Protein AF-A0A7I7RSL2-F1 (afdb_monomer_lite)

InterPro domains:
  IPR036514 SGNH hydrolase superfamily [G3DSA:3.40.50.1110] (1-58)

Secondary structure (DSSP, 8-state):
-HHHHHHHHHHHHHT------TT-GGGGSGGGB-TTSSSBPHHHHHHHHHHHHHHTT-TT--GGGGSPPTT--PPPHHHHHHHHHHHIIIIIHHHHHHHHTT--TTTTPPPSS-S----PPP-------

Radius of gyration: 20.42 Å; chains: 1; bounding box: 49×45×51 Å

pLDDT: mean 87.74, std 12.4, range [37.62, 98.19]

Organism: NCBI:txid1286181

Structure (mmCIF, N/CA/C/O backbone):
data_AF-A0A7I7RSL2-F1
#
_entry.id   AF-A0A7I7RSL2-F1
#
loop_
_atom_site.group_PDB
_atom_site.id
_atom_site.type_symbol
_atom_site.label_atom_id
_atom_site.label_alt_id
_atom_site.label_comp_id
_atom_site.label_asym_id
_atom_site.label_entity_id
_atom_site.label_seq_id
_atom_site.pdbx_PDB_ins_code
_atom_site.Cartn_x
_atom_site.Cartn_y
_atom_site.Cartn_z
_atom_site.occupancy
_atom_site.B_iso_or_equiv
_atom_site.auth_seq_id
_atom_site.auth_comp_id
_atom_site.auth_asym_id
_atom_site.auth_atom_id
_atom_site.pdbx_PDB_model_num
ATOM 1 N N . MET A 1 1 ? -1.620 -16.981 4.289 1.00 63.84 1 MET A N 1
ATOM 2 C CA . MET A 1 1 ? -0.900 -17.333 3.047 1.00 63.84 1 MET A CA 1
ATOM 3 C C . MET A 1 1 ? -1.883 -17.737 1.954 1.00 63.84 1 MET A C 1
ATOM 5 O O . MET A 1 1 ? -1.819 -17.153 0.886 1.00 63.84 1 MET A O 1
ATOM 9 N N . GLU A 1 2 ? -2.878 -18.571 2.274 1.00 88.88 2 GLU A N 1
ATOM 10 C CA . GLU A 1 2 ? -3.950 -19.025 1.367 1.00 88.88 2 GLU A CA 1
ATOM 11 C C . GLU A 1 2 ? -4.597 -17.934 0.490 1.00 88.88 2 GLU A C 1
ATOM 13 O O . GLU A 1 2 ? -4.732 -18.120 -0.714 1.00 88.88 2 GLU A O 1
ATOM 18 N N . ILE A 1 3 ? -4.934 -16.762 1.044 1.00 94.31 3 ILE A N 1
ATOM 19 C CA . ILE A 1 3 ? -5.564 -15.692 0.252 1.00 94.31 3 ILE A CA 1
ATOM 20 C C . ILE A 1 3 ? -4.660 -15.142 -0.862 1.00 94.31 3 ILE A C 1
ATOM 22 O O . ILE A 1 3 ? -5.141 -14.883 -1.963 1.00 94.31 3 ILE A O 1
ATOM 26 N N . ASN A 1 4 ? -3.354 -15.010 -0.613 1.00 94.75 4 ASN A N 1
ATOM 27 C CA . ASN A 1 4 ? -2.415 -14.524 -1.625 1.00 94.75 4 ASN A CA 1
ATOM 28 C C . ASN A 1 4 ? -2.263 -15.554 -2.745 1.00 94.75 4 ASN A C 1
ATOM 30 O O . ASN A 1 4 ? -2.194 -15.184 -3.912 1.00 94.75 4 ASN A O 1
ATOM 34 N N . ASP A 1 5 ? -2.281 -16.842 -2.407 1.00 95.88 5 ASP A N 1
ATOM 35 C CA . ASP A 1 5 ? -2.205 -17.920 -3.393 1.00 95.88 5 ASP A CA 1
ATOM 36 C C . ASP A 1 5 ? -3.462 -17.969 -4.269 1.00 95.88 5 ASP A C 1
ATOM 38 O O . ASP A 1 5 ? -3.360 -18.113 -5.488 1.00 95.88 5 ASP A O 1
ATOM 42 N N . VAL A 1 6 ? -4.644 -17.744 -3.683 1.00 97.00 6 VAL A N 1
ATOM 43 C CA . VAL A 1 6 ? -5.899 -17.600 -4.437 1.00 97.00 6 VAL A CA 1
ATOM 44 C C . VAL A 1 6 ? -5.836 -16.411 -5.400 1.00 97.00 6 VAL A C 1
ATOM 46 O O . VAL A 1 6 ? -6.218 -16.550 -6.563 1.00 97.00 6 VAL A O 1
ATOM 49 N N . ILE A 1 7 ? -5.319 -15.261 -4.954 1.00 96.50 7 ILE A N 1
ATOM 50 C CA . ILE A 1 7 ? -5.163 -14.064 -5.797 1.00 96.50 7 ILE A CA 1
ATOM 51 C C . ILE A 1 7 ? -4.187 -14.332 -6.950 1.00 96.50 7 ILE A C 1
ATOM 53 O O . ILE A 1 7 ? -4.520 -14.048 -8.101 1.00 96.50 7 ILE A O 1
ATOM 57 N N . ARG A 1 8 ? -3.022 -14.935 -6.675 1.00 96.00 8 ARG A N 1
ATOM 58 C CA . ARG A 1 8 ? -2.038 -15.314 -7.706 1.00 96.00 8 ARG A CA 1
ATOM 59 C C . ARG A 1 8 ? -2.634 -16.270 -8.734 1.00 96.00 8 ARG A C 1
ATOM 61 O O . ARG A 1 8 ? -2.488 -16.053 -9.934 1.00 96.00 8 ARG A O 1
ATOM 68 N N . ALA A 1 9 ? -3.348 -17.297 -8.276 1.00 97.06 9 ALA A N 1
ATOM 69 C CA . ALA A 1 9 ? -3.997 -18.262 -9.155 1.00 97.06 9 ALA A CA 1
ATOM 70 C C . ALA A 1 9 ? -5.082 -17.614 -10.030 1.00 97.06 9 ALA A C 1
ATOM 72 O O . ALA A 1 9 ? -5.214 -17.959 -11.204 1.00 97.06 9 ALA A O 1
ATOM 73 N N . ALA A 1 10 ? -5.860 -16.674 -9.484 1.00 97.62 10 ALA A N 1
ATOM 74 C CA . ALA A 1 10 ? -6.850 -15.923 -10.251 1.00 97.62 10 ALA A CA 1
ATOM 75 C C . ALA A 1 10 ? -6.190 -15.015 -11.298 1.00 97.62 10 ALA A C 1
ATOM 77 O O . ALA A 1 10 ? -6.625 -15.013 -12.448 1.00 97.62 10 ALA A O 1
ATOM 78 N N . ALA A 1 11 ? -5.122 -14.304 -10.927 1.00 97.19 11 ALA A N 1
ATOM 79 C CA . ALA A 1 11 ? -4.388 -13.446 -11.849 1.00 97.19 11 ALA A CA 1
ATOM 80 C C . ALA A 1 11 ? -3.817 -14.241 -13.030 1.00 97.19 11 ALA A C 1
ATOM 82 O O . ALA A 1 11 ? -4.051 -13.874 -14.177 1.00 97.19 11 ALA A O 1
ATOM 83 N N . ALA A 1 12 ? -3.175 -15.383 -12.759 1.00 96.62 12 ALA A N 1
ATOM 84 C CA . ALA A 1 12 ? -2.652 -16.267 -13.799 1.00 96.62 12 ALA A CA 1
ATOM 85 C C . ALA A 1 12 ? -3.759 -16.838 -14.704 1.00 96.62 12 ALA A C 1
ATOM 87 O O . ALA A 1 12 ? -3.591 -16.912 -15.917 1.00 96.62 12 ALA A O 1
ATOM 88 N N . ARG A 1 13 ? -4.910 -17.222 -14.133 1.00 98.19 13 ARG A N 1
ATOM 89 C CA . ARG A 1 13 ? -6.043 -17.773 -14.897 1.00 98.19 13 ARG A CA 1
ATOM 90 C C . ARG A 1 13 ? -6.664 -16.761 -15.860 1.00 98.19 13 ARG A C 1
ATOM 92 O O . ARG A 1 13 ? -7.148 -17.161 -16.914 1.00 98.19 13 ARG A O 1
ATOM 99 N N . HIS A 1 14 ? -6.705 -15.489 -15.475 1.00 97.75 14 HIS A N 1
ATOM 100 C CA . HIS A 1 14 ? -7.407 -14.436 -16.212 1.00 97.75 14 HIS A CA 1
ATOM 101 C C . HIS A 1 14 ? -6.470 -13.447 -16.920 1.00 97.75 14 HIS A C 1
ATOM 103 O O . HIS A 1 14 ? -6.946 -12.436 -17.425 1.00 97.75 14 HIS A O 1
ATOM 109 N N . ASP A 1 15 ? -5.166 -13.739 -16.957 1.00 95.25 15 ASP A N 1
ATOM 110 C CA . ASP A 1 15 ? -4.121 -12.864 -17.508 1.00 95.25 15 ASP A CA 1
ATOM 111 C C . ASP A 1 15 ? -4.168 -11.435 -16.935 1.00 95.25 15 ASP A C 1
ATOM 113 O O . ASP A 1 15 ? -3.994 -10.428 -17.624 1.00 95.25 15 ASP A O 1
ATOM 117 N N . PHE A 1 16 ? -4.437 -11.329 -15.631 1.00 96.56 16 PHE A N 1
ATOM 118 C CA . PHE A 1 16 ? -4.366 -10.049 -14.941 1.00 96.56 16 PHE A CA 1
ATOM 119 C C . PHE A 1 16 ? -2.930 -9.728 -14.556 1.00 96.56 16 PHE A C 1
ATOM 121 O O . PHE A 1 16 ? -2.191 -10.566 -14.036 1.00 96.56 16 PHE A O 1
ATOM 128 N N . ARG A 1 17 ? -2.563 -8.460 -14.732 1.00 95.62 17 ARG A N 1
ATOM 129 C CA . ARG A 1 17 ? -1.357 -7.909 -14.118 1.00 95.62 17 ARG A CA 1
ATOM 130 C C . ARG A 1 17 ? -1.528 -7.917 -12.600 1.00 95.62 17 ARG A C 1
ATOM 132 O O . ARG A 1 17 ? -2.566 -7.494 -12.090 1.00 95.62 17 ARG A O 1
ATOM 139 N N . LEU A 1 18 ? -0.514 -8.401 -11.890 1.00 95.12 18 LEU A N 1
ATOM 140 C CA . LEU A 1 18 ? -0.520 -8.519 -10.436 1.00 95.12 18 LEU A CA 1
ATOM 141 C C . LEU A 1 18 ? 0.702 -7.815 -9.855 1.00 95.12 18 LEU A C 1
ATOM 143 O O . LEU A 1 18 ? 1.831 -8.137 -10.211 1.00 95.12 18 LEU A O 1
ATOM 147 N N . VAL A 1 19 ? 0.458 -6.907 -8.915 1.00 96.31 19 VAL A N 1
ATOM 148 C CA . VAL A 1 19 ? 1.489 -6.374 -8.023 1.00 96.31 19 VAL A CA 1
ATOM 149 C C . VAL A 1 19 ? 1.471 -7.202 -6.742 1.00 96.31 19 VAL A C 1
ATOM 151 O O . VAL A 1 19 ? 0.534 -7.105 -5.948 1.00 96.31 19 VAL A O 1
ATOM 154 N N . ASP A 1 20 ? 2.487 -8.039 -6.546 1.00 94.25 20 ASP A N 1
ATOM 155 C CA . ASP A 1 20 ? 2.617 -8.870 -5.347 1.00 94.25 20 ASP A CA 1
ATOM 156 C C . ASP A 1 20 ? 3.541 -8.210 -4.320 1.00 94.25 20 ASP A C 1
ATOM 158 O O . ASP A 1 20 ? 4.753 -8.419 -4.304 1.00 94.25 20 ASP A O 1
ATOM 162 N N . LEU A 1 21 ? 2.946 -7.411 -3.434 1.00 95.06 21 LEU A N 1
ATOM 163 C CA . LEU A 1 21 ? 3.680 -6.750 -2.355 1.00 95.06 21 LEU A CA 1
ATOM 164 C C . LEU A 1 21 ? 4.176 -7.745 -1.293 1.00 95.06 21 LEU A C 1
ATOM 166 O O . LEU A 1 21 ? 5.169 -7.486 -0.623 1.00 95.06 21 LEU A O 1
ATOM 170 N N . TYR A 1 22 ? 3.523 -8.898 -1.119 1.00 93.06 22 TYR A N 1
ATOM 171 C CA . TYR A 1 22 ? 3.813 -9.792 0.007 1.00 93.06 22 TYR A CA 1
ATOM 172 C C . TYR A 1 22 ? 5.243 -10.344 -0.021 1.00 93.06 22 TYR A C 1
ATOM 174 O O . TYR A 1 22 ? 5.849 -10.541 1.030 1.00 93.06 22 TYR A O 1
ATOM 182 N N . GLY A 1 23 ? 5.766 -10.612 -1.219 1.00 89.81 23 GLY A N 1
ATOM 183 C CA . GLY A 1 23 ? 7.109 -11.158 -1.411 1.00 89.81 23 GLY A CA 1
ATOM 184 C C . GLY A 1 23 ? 8.223 -10.113 -1.480 1.00 89.81 23 GLY A C 1
ATOM 185 O O . GLY A 1 23 ? 9.388 -10.499 -1.488 1.00 89.81 23 GLY A O 1
ATOM 186 N N . ALA A 1 24 ? 7.898 -8.821 -1.549 1.00 95.19 24 ALA A N 1
ATOM 187 C CA . ALA A 1 24 ? 8.873 -7.772 -1.821 1.00 95.19 24 ALA A CA 1
ATOM 188 C C . ALA A 1 24 ? 9.665 -7.382 -0.554 1.00 95.19 24 ALA A C 1
ATOM 190 O O . ALA A 1 24 ? 9.060 -6.924 0.423 1.00 95.19 24 ALA A O 1
ATOM 191 N N . PRO A 1 25 ? 11.011 -7.506 -0.545 1.00 94.88 25 PRO A N 1
ATOM 192 C CA . PRO A 1 25 ? 11.843 -7.078 0.582 1.00 94.88 25 PRO A CA 1
ATOM 193 C C . PRO A 1 25 ? 11.580 -5.648 1.071 1.00 94.88 25 PRO A C 1
ATOM 195 O O . PRO A 1 25 ? 11.575 -5.414 2.280 1.00 94.88 25 PRO A O 1
ATOM 198 N N . SER A 1 26 ? 11.295 -4.707 0.169 1.00 95.19 26 SER A N 1
ATOM 199 C CA . SER A 1 26 ? 10.961 -3.317 0.508 1.00 95.19 26 SER A CA 1
ATOM 200 C C . SER A 1 26 ? 9.740 -3.176 1.427 1.00 95.19 26 SER A C 1
ATOM 202 O O . SER A 1 26 ? 9.664 -2.231 2.211 1.00 95.19 26 SER A O 1
ATOM 204 N N . MET A 1 27 ? 8.810 -4.137 1.421 1.00 95.06 27 MET A N 1
ATOM 205 C CA . MET A 1 27 ? 7.639 -4.124 2.310 1.00 95.06 27 MET A CA 1
ATOM 206 C C . MET A 1 27 ? 7.977 -4.450 3.764 1.00 95.06 27 MET A C 1
ATOM 208 O O . MET A 1 27 ? 7.161 -4.214 4.656 1.00 95.06 27 MET A O 1
ATOM 212 N N . SER A 1 28 ? 9.178 -4.970 4.019 1.00 91.38 28 SER A N 1
ATOM 213 C CA . SER A 1 28 ? 9.679 -5.206 5.375 1.00 91.38 28 SER A CA 1
ATOM 214 C C . SER A 1 28 ? 10.332 -3.968 5.999 1.00 91.38 28 SER A C 1
ATOM 216 O O . SER A 1 28 ? 10.576 -3.971 7.207 1.00 91.38 28 SER A O 1
ATOM 218 N N . ASP A 1 29 ? 10.604 -2.915 5.217 1.00 91.06 29 ASP A N 1
ATOM 219 C CA . ASP A 1 29 ? 11.094 -1.635 5.734 1.00 91.06 29 ASP A CA 1
ATOM 220 C C . ASP A 1 29 ? 9.962 -0.900 6.479 1.00 91.06 29 ASP A C 1
ATOM 222 O O . ASP A 1 29 ? 8.924 -0.598 5.882 1.00 91.06 29 ASP A O 1
ATOM 226 N N . PRO A 1 30 ? 10.125 -0.567 7.774 1.00 88.38 30 PRO A N 1
ATOM 227 C CA . PRO A 1 30 ? 9.144 0.227 8.505 1.00 88.38 30 PRO A CA 1
ATOM 228 C C . PRO A 1 30 ? 8.823 1.581 7.856 1.00 88.38 30 PRO A C 1
ATOM 230 O O . PRO A 1 30 ? 7.701 2.050 8.013 1.00 88.38 30 PRO A O 1
ATOM 233 N N . GLN A 1 31 ? 9.762 2.200 7.128 1.00 90.19 31 GLN A N 1
ATOM 234 C CA . GLN A 1 31 ? 9.541 3.491 6.461 1.00 90.19 31 GLN A CA 1
ATOM 235 C C . GLN A 1 31 ? 8.599 3.394 5.258 1.00 90.19 31 GLN A C 1
ATOM 237 O O . GLN A 1 31 ? 8.058 4.414 4.830 1.00 90.19 31 GLN A O 1
ATOM 242 N N . THR A 1 32 ? 8.368 2.194 4.724 1.00 94.06 32 THR A N 1
ATOM 243 C CA . THR A 1 32 ? 7.370 1.951 3.672 1.00 94.06 32 THR A CA 1
ATOM 244 C C . THR A 1 32 ? 5.954 2.223 4.177 1.00 94.06 32 THR A C 1
ATOM 246 O O . THR A 1 32 ? 5.070 2.595 3.407 1.00 94.06 32 THR A O 1
ATOM 249 N N . TRP A 1 33 ? 5.725 2.101 5.482 1.00 93.81 33 TRP A N 1
ATOM 250 C CA . TRP A 1 33 ? 4.403 2.218 6.078 1.00 93.81 33 TRP A CA 1
ATOM 251 C C . TRP A 1 33 ? 4.261 3.518 6.865 1.00 93.81 33 TRP A C 1
ATOM 253 O O . TRP A 1 33 ? 5.212 4.030 7.451 1.00 93.81 33 TRP A O 1
ATOM 263 N N . SER A 1 34 ? 3.052 4.066 6.876 1.00 92.19 34 SER A N 1
ATOM 264 C CA . SER A 1 34 ? 2.673 5.152 7.776 1.00 92.19 34 SER A CA 1
ATOM 265 C C . SER A 1 34 ? 2.733 4.685 9.237 1.00 92.19 34 SER A C 1
ATOM 267 O O . SER A 1 34 ? 2.847 3.491 9.523 1.00 92.19 34 SER A O 1
ATOM 269 N N . ASP A 1 35 ? 2.591 5.613 10.186 1.00 87.19 35 ASP A N 1
ATOM 270 C CA . ASP A 1 35 ? 2.685 5.323 11.627 1.00 87.19 35 ASP A CA 1
ATOM 271 C C . ASP A 1 35 ? 1.715 4.233 12.113 1.00 87.19 35 ASP A C 1
ATOM 273 O O . ASP A 1 35 ? 1.972 3.559 13.116 1.00 87.19 35 ASP A O 1
ATOM 277 N N . ASP A 1 36 ? 0.603 4.029 11.402 1.00 87.06 36 ASP A N 1
ATOM 278 C CA . ASP A 1 36 ? -0.358 2.972 11.708 1.00 87.06 36 ASP A CA 1
ATOM 279 C C . ASP A 1 36 ? 0.049 1.571 11.255 1.00 87.06 36 ASP A C 1
ATOM 281 O O . ASP A 1 36 ? -0.531 0.596 11.741 1.00 87.06 36 ASP A O 1
ATOM 285 N N . ARG A 1 37 ? 1.087 1.478 10.419 1.00 86.69 37 ARG A N 1
ATOM 286 C CA . ARG A 1 37 ? 1.677 0.252 9.870 1.00 86.69 37 ARG A CA 1
ATOM 287 C C . ARG A 1 37 ? 0.738 -0.567 8.991 1.00 86.69 37 ARG A C 1
ATOM 289 O O . ARG A 1 37 ? 0.94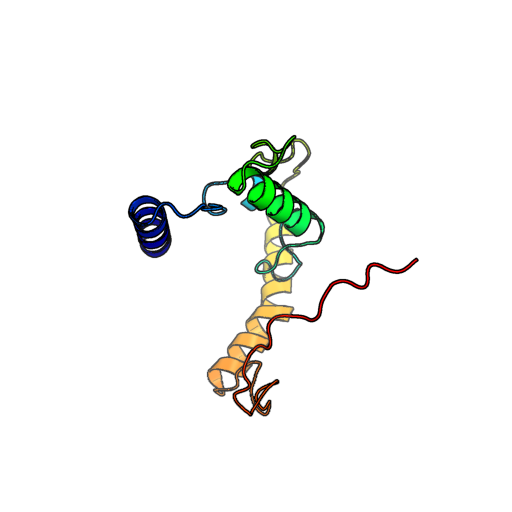8 -1.764 8.815 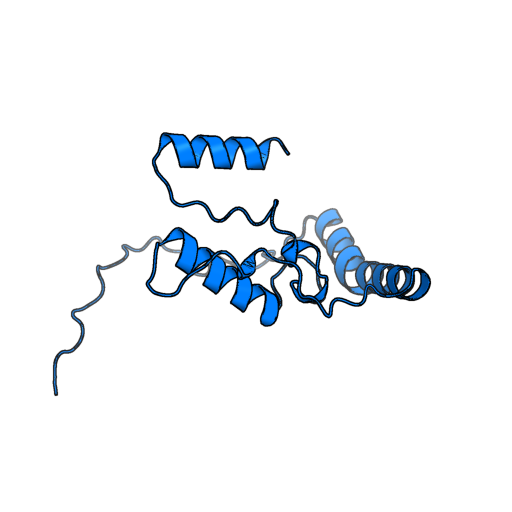1.00 86.69 37 ARG A O 1
ATOM 296 N N . VAL A 1 38 ? -0.305 0.071 8.471 1.00 88.56 38 VAL A N 1
ATOM 297 C CA . VAL A 1 38 ? -1.282 -0.544 7.567 1.00 88.56 38 VAL A CA 1
ATOM 298 C C . VAL A 1 38 ? -1.298 0.191 6.236 1.00 88.56 38 VAL A C 1
ATOM 300 O O . VAL A 1 38 ? -1.353 -0.444 5.186 1.00 88.56 38 VAL A O 1
ATOM 303 N N . HIS A 1 39 ? -1.233 1.520 6.263 1.00 93.50 39 HIS A N 1
ATOM 304 C CA . HIS A 1 39 ? -1.227 2.329 5.050 1.00 93.50 39 HIS A CA 1
ATOM 305 C C . HIS A 1 39 ? 0.200 2.610 4.588 1.00 93.50 39 HIS A C 1
ATOM 307 O O . HIS A 1 39 ? 1.118 2.697 5.404 1.00 93.50 39 HIS A O 1
ATOM 313 N N . GLY A 1 40 ? 0.389 2.792 3.280 1.00 95.25 40 GLY A N 1
ATOM 314 C CA . GLY A 1 40 ? 1.664 3.263 2.746 1.00 95.25 40 GLY A CA 1
ATOM 315 C C . GLY A 1 40 ? 2.017 4.636 3.315 1.00 95.25 40 GLY A C 1
ATOM 316 O O . GLY A 1 40 ? 1.143 5.481 3.518 1.00 95.25 40 GLY A O 1
ATOM 317 N N . SER A 1 41 ? 3.294 4.863 3.606 1.00 96.00 41 SER A N 1
ATOM 318 C CA . SER A 1 41 ? 3.830 6.214 3.801 1.00 96.00 41 SER A CA 1
ATOM 319 C C . SER A 1 41 ? 3.952 6.918 2.440 1.00 96.00 41 SER A C 1
ATOM 321 O O . SER A 1 41 ? 3.782 6.270 1.405 1.00 96.00 41 SER A O 1
ATOM 323 N N . PRO A 1 42 ? 4.305 8.214 2.376 1.00 96.38 42 PRO A N 1
ATOM 324 C CA . PRO A 1 42 ? 4.656 8.846 1.103 1.00 96.38 42 PRO A CA 1
ATOM 325 C C . PRO A 1 42 ? 5.747 8.083 0.331 1.00 96.38 42 PRO A C 1
ATOM 327 O O . PRO A 1 42 ? 5.647 7.932 -0.883 1.00 96.38 42 PRO A O 1
ATOM 330 N N . ALA A 1 43 ? 6.745 7.536 1.035 1.00 94.69 43 ALA A N 1
ATOM 331 C CA . ALA A 1 43 ? 7.781 6.705 0.425 1.00 94.69 43 ALA A CA 1
ATOM 332 C C . ALA A 1 43 ? 7.221 5.355 -0.053 1.00 94.69 43 ALA A C 1
ATOM 334 O O . ALA A 1 43 ? 7.519 4.928 -1.164 1.00 94.69 43 ALA A O 1
ATOM 335 N N . GLY A 1 44 ? 6.359 4.709 0.740 1.00 96.19 44 GLY A N 1
ATOM 336 C CA . GLY A 1 44 ? 5.685 3.477 0.323 1.00 96.19 44 GLY A CA 1
ATOM 337 C C . GLY A 1 44 ? 4.790 3.669 -0.898 1.00 96.19 44 GLY A C 1
ATOM 338 O O . GLY A 1 44 ? 4.793 2.837 -1.797 1.00 96.19 44 GLY A O 1
ATOM 339 N N . HIS A 1 45 ? 4.081 4.795 -0.986 1.00 97.69 45 HIS A N 1
ATOM 340 C CA . HIS A 1 45 ? 3.276 5.133 -2.157 1.00 97.69 45 HIS A CA 1
ATOM 341 C C . HIS A 1 45 ? 4.118 5.282 -3.428 1.00 97.69 45 HIS A C 1
ATOM 343 O O . HIS A 1 45 ? 3.679 4.814 -4.476 1.00 97.69 45 HIS A O 1
ATOM 349 N N . ALA A 1 46 ? 5.329 5.841 -3.337 1.00 97.25 46 ALA A N 1
ATOM 350 C CA . ALA A 1 46 ? 6.254 5.883 -4.470 1.00 97.25 46 ALA A CA 1
ATOM 351 C C . ALA A 1 46 ? 6.683 4.470 -4.920 1.00 97.25 46 ALA A C 1
ATOM 353 O O . ALA A 1 46 ? 6.783 4.202 -6.116 1.00 97.25 46 ALA A O 1
ATOM 354 N N . LEU A 1 47 ? 6.866 3.531 -3.981 1.00 97.56 47 LEU A N 1
ATOM 355 C CA . LEU A 1 47 ? 7.129 2.125 -4.318 1.00 97.56 47 LEU A CA 1
ATOM 356 C C . LEU A 1 47 ? 5.915 1.457 -4.976 1.00 97.56 47 LEU A C 1
ATOM 358 O O . LEU A 1 47 ? 6.074 0.720 -5.944 1.00 97.56 47 LEU A O 1
ATOM 362 N N . PHE A 1 48 ? 4.701 1.722 -4.485 1.00 97.69 48 PHE A N 1
ATOM 363 C CA . PHE A 1 48 ? 3.471 1.174 -5.069 1.00 97.69 48 PHE A CA 1
ATOM 364 C C . PHE A 1 48 ? 3.225 1.696 -6.486 1.00 97.69 48 PHE A C 1
ATOM 366 O O . PHE A 1 48 ? 2.782 0.942 -7.349 1.00 97.69 48 PHE A O 1
ATOM 373 N N . GLU A 1 49 ? 3.529 2.971 -6.728 1.00 97.88 49 GLU A N 1
ATOM 374 C CA . GLU A 1 49 ? 3.495 3.579 -8.056 1.00 97.88 49 GLU A CA 1
ATOM 375 C C . GLU A 1 49 ? 4.472 2.881 -9.007 1.00 97.88 49 GLU A C 1
ATOM 377 O O . GLU A 1 49 ? 4.063 2.433 -10.079 1.00 97.88 49 GLU A O 1
ATOM 382 N N . ALA A 1 50 ? 5.733 2.717 -8.598 1.00 98.12 50 ALA A N 1
ATOM 383 C CA . ALA A 1 50 ? 6.746 2.031 -9.397 1.00 98.12 50 ALA A CA 1
ATOM 384 C C . ALA A 1 50 ? 6.365 0.567 -9.687 1.00 98.12 50 ALA A C 1
ATOM 386 O O . ALA A 1 50 ? 6.500 0.105 -10.821 1.00 98.12 50 ALA A O 1
ATOM 387 N N . ALA A 1 51 ? 5.805 -0.136 -8.699 1.00 98.06 51 ALA A N 1
ATOM 388 C CA . ALA A 1 51 ? 5.312 -1.500 -8.859 1.00 98.06 51 ALA A CA 1
ATOM 389 C C . ALA A 1 51 ? 4.153 -1.591 -9.864 1.00 98.06 51 ALA A C 1
ATOM 391 O O . ALA A 1 51 ? 4.106 -2.496 -10.697 1.00 98.06 51 ALA A O 1
ATOM 392 N N . ALA A 1 52 ? 3.217 -0.638 -9.815 1.00 97.94 52 ALA A N 1
ATOM 393 C CA . ALA A 1 52 ? 2.119 -0.562 -10.771 1.00 97.94 52 ALA A CA 1
ATOM 394 C C . ALA A 1 52 ? 2.617 -0.231 -12.188 1.00 97.94 52 ALA A C 1
ATOM 396 O O . ALA A 1 52 ? 2.132 -0.819 -13.155 1.00 97.94 52 ALA A O 1
ATOM 397 N N . ALA A 1 53 ? 3.598 0.667 -12.316 1.00 98.19 53 ALA A N 1
ATOM 398 C CA . ALA A 1 53 ? 4.229 0.987 -13.593 1.00 98.19 53 ALA A CA 1
ATOM 399 C C . ALA A 1 53 ? 4.919 -0.240 -14.213 1.00 98.19 53 ALA A C 1
ATOM 401 O O . ALA A 1 53 ? 4.723 -0.501 -15.402 1.00 98.19 53 ALA A O 1
ATOM 402 N N . GLU A 1 54 ? 5.648 -1.027 -13.408 1.00 97.94 54 GLU A N 1
ATOM 403 C CA . GLU A 1 54 ? 6.251 -2.296 -13.844 1.00 97.94 54 GLU A CA 1
ATOM 404 C C . GLU A 1 54 ? 5.181 -3.298 -14.286 1.00 97.94 54 GLU A C 1
ATOM 406 O O . GLU A 1 54 ? 5.249 -3.832 -15.393 1.00 97.94 54 GLU A O 1
ATOM 411 N N . ALA A 1 55 ? 4.141 -3.508 -13.475 1.00 96.62 55 ALA A N 1
ATOM 412 C CA . ALA A 1 55 ? 3.065 -4.441 -13.804 1.00 96.62 55 ALA A CA 1
ATOM 413 C C . ALA A 1 55 ? 2.340 -4.075 -15.117 1.00 96.62 55 ALA A C 1
ATOM 415 O O . ALA A 1 55 ? 1.854 -4.955 -15.831 1.00 96.62 55 ALA A O 1
ATOM 416 N N . LEU A 1 56 ? 2.285 -2.786 -15.464 1.00 96.69 56 LEU A N 1
ATOM 417 C CA . LEU A 1 56 ? 1.711 -2.281 -16.713 1.00 96.69 56 LEU A CA 1
ATOM 418 C C . LEU A 1 56 ? 2.709 -2.230 -17.887 1.00 96.69 56 LEU A C 1
ATOM 420 O O . LEU A 1 56 ? 2.295 -1.902 -18.997 1.00 96.69 56 LEU A O 1
ATOM 424 N N . ASN A 1 57 ? 3.973 -2.620 -17.688 1.00 96.19 57 ASN A N 1
ATOM 425 C CA . ASN A 1 57 ? 5.067 -2.548 -18.669 1.00 96.19 57 ASN A CA 1
ATOM 426 C C . ASN A 1 57 ? 5.301 -1.132 -19.221 1.00 96.19 57 ASN A C 1
ATOM 428 O O . ASN A 1 57 ? 5.479 -0.945 -20.429 1.00 96.19 57 ASN A O 1
ATOM 432 N N . LEU A 1 58 ? 5.269 -0.117 -18.357 1.00 98.00 58 LEU A N 1
ATOM 433 C CA . LEU A 1 58 ? 5.549 1.253 -18.784 1.00 98.00 58 LEU A CA 1
ATOM 434 C C . LEU A 1 58 ? 7.050 1.448 -19.089 1.00 98.00 58 LEU A C 1
ATOM 436 O O . LEU A 1 58 ? 7.903 0.853 -18.432 1.00 98.00 58 LEU A O 1
ATOM 440 N N . PRO A 1 59 ? 7.424 2.294 -20.067 1.00 97.81 59 PRO A N 1
ATOM 441 C CA . PRO A 1 59 ? 8.831 2.555 -20.366 1.00 97.81 59 PRO A CA 1
ATOM 442 C C . PRO A 1 59 ? 9.605 3.063 -19.143 1.00 97.81 59 PRO A 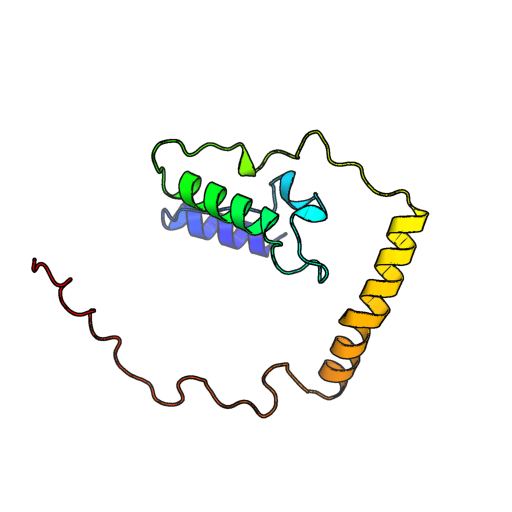C 1
ATOM 444 O O . PRO A 1 59 ? 9.160 3.981 -18.458 1.00 97.81 59 PRO A O 1
ATOM 447 N N . GLY A 1 60 ? 10.779 2.482 -18.889 1.00 96.25 60 GLY A N 1
ATOM 448 C CA . GLY A 1 60 ? 11.640 2.862 -17.764 1.00 96.25 60 GLY A CA 1
ATOM 449 C C . GLY A 1 60 ? 11.248 2.258 -16.411 1.00 96.25 60 G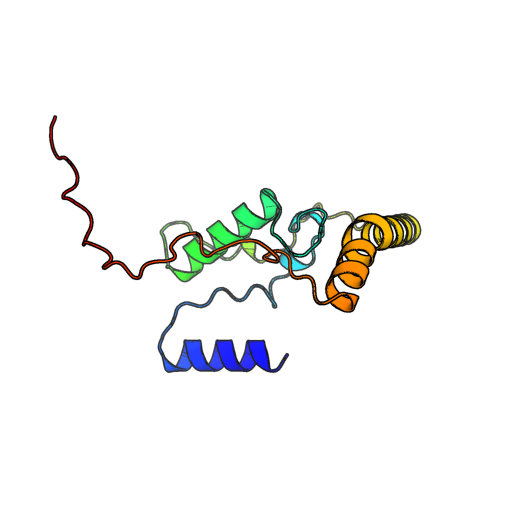LY A C 1
ATOM 450 O O . GLY A 1 60 ? 11.971 2.473 -15.443 1.00 96.25 60 GLY A O 1
ATOM 451 N N . SER A 1 61 ? 10.159 1.484 -16.327 1.00 97.81 61 SER A N 1
ATOM 452 C CA . SER A 1 61 ? 9.846 0.715 -15.119 1.00 97.81 61 SER A CA 1
ATOM 453 C C . SER A 1 61 ? 10.803 -0.465 -14.946 1.00 97.81 61 SER A C 1
ATOM 455 O O . SER A 1 61 ? 11.202 -1.089 -15.933 1.00 97.81 61 SER A O 1
ATOM 457 N N . ASN A 1 62 ? 11.128 -0.804 -13.703 1.00 96.88 62 ASN A N 1
ATOM 458 C CA . ASN A 1 62 ? 11.970 -1.943 -13.353 1.00 96.88 62 ASN A CA 1
ATOM 459 C C . ASN A 1 62 ? 11.561 -2.516 -11.983 1.00 96.88 62 ASN A C 1
ATOM 461 O O . ASN A 1 62 ? 10.664 -1.989 -11.323 1.00 96.88 62 ASN A O 1
ATOM 465 N N . HIS A 1 63 ? 12.251 -3.568 -11.547 1.00 96.69 63 HIS A N 1
ATOM 466 C CA . HIS A 1 63 ? 11.946 -4.270 -10.303 1.00 96.69 63 HIS A CA 1
ATOM 467 C C . HIS A 1 63 ? 12.574 -3.639 -9.043 1.00 96.69 63 HIS A C 1
ATOM 469 O O . HIS A 1 63 ? 12.518 -4.221 -7.957 1.00 96.69 63 HIS A O 1
ATOM 475 N N . ASP A 1 64 ? 13.185 -2.453 -9.143 1.00 96.06 64 ASP A N 1
ATOM 476 C CA . ASP A 1 64 ? 13.931 -1.855 -8.028 1.00 96.06 64 ASP A CA 1
ATOM 477 C C . ASP A 1 64 ? 13.028 -1.529 -6.834 1.00 96.06 64 ASP A C 1
ATOM 479 O O . ASP A 1 64 ? 13.479 -1.565 -5.689 1.00 96.06 64 ASP A O 1
ATOM 483 N N . TRP A 1 65 ? 11.734 -1.289 -7.076 1.00 96.38 65 TRP A N 1
ATOM 484 C CA . TRP A 1 65 ? 10.743 -1.038 -6.027 1.00 96.38 65 TRP A CA 1
ATOM 485 C C . TRP A 1 65 ? 10.630 -2.187 -5.017 1.00 96.38 65 TRP A C 1
ATOM 487 O O . TRP A 1 65 ? 10.221 -1.960 -3.876 1.00 96.38 65 TRP A O 1
ATOM 497 N N . ALA A 1 66 ? 10.957 -3.421 -5.415 1.00 96.88 66 ALA A N 1
ATOM 498 C CA . ALA A 1 66 ? 10.869 -4.583 -4.542 1.00 96.88 66 ALA A CA 1
ATOM 499 C C . ALA A 1 66 ? 12.101 -4.721 -3.638 1.00 96.88 66 ALA A C 1
ATOM 501 O O . ALA A 1 66 ? 12.034 -5.372 -2.594 1.00 96.88 66 ALA A O 1
ATOM 502 N N . MET A 1 67 ? 13.228 -4.108 -4.004 1.00 95.12 67 MET A N 1
ATOM 503 C CA . MET A 1 67 ? 14.477 -4.241 -3.264 1.00 95.12 67 MET A CA 1
ATOM 504 C C . MET A 1 67 ? 14.452 -3.456 -1.952 1.00 95.12 67 MET A C 1
ATOM 506 O O . MET A 1 67 ? 13.924 -2.349 -1.863 1.00 95.12 67 MET A O 1
ATOM 510 N N . LEU A 1 68 ? 15.069 -4.024 -0.913 1.00 87.38 68 LEU A N 1
ATOM 511 C CA . LEU A 1 68 ? 15.252 -3.307 0.342 1.00 87.38 68 LEU A CA 1
ATOM 512 C C . LEU A 1 68 ? 16.252 -2.167 0.126 1.00 87.38 68 LEU A C 1
ATOM 514 O O . LEU A 1 68 ? 17.325 -2.372 -0.446 1.00 87.38 68 LEU A O 1
ATOM 518 N N . ARG A 1 69 ? 15.915 -0.977 0.621 1.00 82.12 69 ARG A N 1
ATOM 519 C CA . ARG A 1 69 ? 16.829 0.162 0.611 1.00 82.12 69 ARG A CA 1
ATOM 520 C C . ARG A 1 69 ? 18.136 -0.185 1.352 1.00 82.12 69 ARG A C 1
ATOM 522 O O . ARG A 1 69 ? 18.086 -0.769 2.437 1.00 82.12 69 ARG A O 1
ATOM 529 N N . PRO A 1 70 ? 19.309 0.181 0.811 1.00 75.56 70 PRO A N 1
ATOM 530 C CA . PRO A 1 70 ? 20.597 -0.183 1.404 1.00 75.56 70 PRO A CA 1
ATOM 531 C C . PRO A 1 70 ? 20.868 0.508 2.751 1.00 75.56 70 PRO A C 1
ATOM 533 O O . PRO A 1 70 ? 21.711 0.049 3.515 1.00 75.56 70 PRO A O 1
ATOM 536 N N . ASP A 1 71 ? 20.161 1.596 3.057 1.00 78.06 71 ASP A N 1
ATOM 537 C CA . ASP A 1 71 ? 20.338 2.416 4.256 1.00 78.06 71 ASP A CA 1
ATOM 538 C C . ASP A 1 71 ? 19.328 2.113 5.378 1.00 78.06 71 ASP A C 1
ATOM 540 O O . ASP A 1 71 ? 19.235 2.863 6.353 1.00 78.06 71 ASP A O 1
ATOM 544 N N . VAL A 1 72 ? 18.574 1.011 5.281 1.00 71.19 72 VAL A N 1
ATOM 545 C CA . VAL A 1 72 ? 17.600 0.626 6.314 1.00 71.19 72 VAL A CA 1
ATOM 546 C C . VAL A 1 72 ? 18.325 0.181 7.582 1.00 71.19 72 VAL A C 1
ATOM 548 O O . VAL A 1 72 ? 18.744 -0.966 7.735 1.00 71.19 72 VAL A O 1
ATOM 551 N N . VAL A 1 73 ? 18.438 1.099 8.540 1.00 72.31 73 VAL A N 1
ATOM 552 C CA . VAL A 1 73 ? 18.892 0.787 9.895 1.00 72.31 73 VAL A CA 1
ATOM 553 C C . VAL A 1 73 ? 17.695 0.323 10.710 1.00 72.31 73 VAL A C 1
ATOM 555 O O . VAL A 1 73 ? 16.833 1.115 11.097 1.00 72.31 73 VAL A O 1
ATOM 558 N N . MET A 1 74 ? 17.646 -0.976 11.005 1.00 70.56 74 MET A N 1
ATOM 559 C CA . MET A 1 74 ? 16.626 -1.504 11.902 1.00 70.56 74 MET A CA 1
ATOM 560 C C . MET A 1 74 ? 16.832 -0.936 13.314 1.00 70.56 74 MET A C 1
ATOM 562 O O . MET A 1 74 ? 17.924 -1.074 13.873 1.00 70.56 74 MET A O 1
ATOM 566 N N . PRO A 1 75 ? 15.802 -0.329 13.930 1.00 73.75 75 PRO A N 1
ATOM 567 C CA . PRO A 1 75 ? 15.925 0.191 15.282 1.00 73.75 75 PRO A CA 1
ATOM 568 C C . PRO A 1 75 ? 16.251 -0.932 16.273 1.00 73.75 75 PRO A C 1
ATOM 570 O O . PRO A 1 75 ? 15.789 -2.070 16.134 1.00 73.75 75 PRO A O 1
ATOM 573 N N . GLY A 1 76 ? 17.031 -0.604 17.306 1.00 85.38 76 GLY A N 1
ATOM 574 C CA . GLY A 1 76 ? 17.361 -1.544 18.377 1.00 85.38 76 GLY A CA 1
ATOM 575 C C . GLY A 1 76 ? 16.108 -2.101 19.065 1.00 85.38 76 GLY A C 1
ATOM 576 O O . GLY A 1 76 ? 15.049 -1.468 19.075 1.00 85.38 76 GLY A O 1
ATOM 577 N N . LEU A 1 77 ? 16.224 -3.286 19.673 1.00 84.81 77 LEU A N 1
ATOM 578 C CA . LEU A 1 77 ? 15.088 -4.012 20.259 1.00 84.81 77 LEU A CA 1
ATOM 579 C C . LEU A 1 77 ? 14.267 -3.159 21.243 1.00 84.81 77 LEU A C 1
ATOM 581 O O . LEU A 1 77 ? 13.041 -3.165 21.177 1.00 84.81 77 LEU A O 1
ATOM 585 N N . GLN A 1 78 ? 14.930 -2.380 22.103 1.00 86.06 78 GLN A N 1
ATOM 586 C CA . GLN A 1 78 ? 14.258 -1.498 23.065 1.00 86.06 78 GLN A CA 1
ATOM 587 C C . GLN A 1 78 ? 13.405 -0.422 22.380 1.00 86.06 78 GLN A C 1
ATOM 589 O O . GLN A 1 78 ? 12.241 -0.241 22.733 1.00 86.06 78 GLN A O 1
ATOM 594 N N . SER A 1 79 ? 13.954 0.245 21.361 1.00 82.44 79 SER A N 1
ATOM 595 C CA . SER A 1 79 ? 13.222 1.240 20.568 1.00 82.44 79 SER A CA 1
ATOM 596 C C . SER A 1 79 ? 12.022 0.601 19.865 1.00 82.44 79 SER A C 1
ATOM 598 O O . SER A 1 79 ? 10.917 1.135 19.924 1.00 82.44 79 SER A O 1
ATOM 600 N N . ARG A 1 80 ? 12.192 -0.602 19.299 1.00 82.69 80 ARG A N 1
ATOM 601 C CA . ARG A 1 80 ? 11.088 -1.362 18.692 1.00 82.69 80 ARG A CA 1
ATOM 602 C C . ARG A 1 80 ? 9.982 -1.660 19.700 1.00 82.69 80 ARG A C 1
ATOM 604 O O . ARG A 1 80 ? 8.818 -1.439 19.383 1.00 82.69 80 ARG A O 1
ATOM 611 N N . MET A 1 81 ? 10.319 -2.131 20.900 1.00 87.00 81 MET A N 1
ATOM 612 C CA . MET A 1 81 ? 9.331 -2.429 21.945 1.00 87.00 81 MET A CA 1
ATOM 613 C C . MET A 1 81 ? 8.586 -1.176 22.413 1.00 87.00 81 MET A C 1
ATOM 615 O O . MET A 1 81 ? 7.366 -1.215 22.556 1.00 87.00 81 MET A O 1
ATOM 619 N N . TYR A 1 82 ? 9.288 -0.055 22.587 1.00 87.25 82 TYR A N 1
ATOM 620 C CA . TYR A 1 82 ? 8.658 1.221 22.927 1.00 87.25 82 TYR A CA 1
ATOM 621 C C . TYR A 1 82 ? 7.684 1.682 21.833 1.00 87.25 82 TYR A C 1
ATOM 623 O O . TYR A 1 82 ? 6.526 1.983 22.119 1.00 87.25 82 TYR A O 1
ATOM 631 N N . SER A 1 83 ? 8.105 1.634 20.566 1.00 83.81 83 SER A N 1
ATOM 632 C CA . SER A 1 83 ? 7.245 1.955 19.422 1.00 83.81 83 SER A CA 1
ATOM 633 C C . SER A 1 83 ? 6.048 1.007 19.298 1.00 83.81 83 SER A C 1
ATOM 635 O O . SER A 1 83 ? 4.989 1.413 18.824 1.00 83.81 83 SER A O 1
ATOM 637 N N . GLN A 1 84 ? 6.179 -0.260 19.705 1.00 86.50 84 GLN A N 1
ATOM 638 C CA . GLN A 1 84 ? 5.050 -1.193 19.785 1.00 86.50 84 GLN A CA 1
ATOM 639 C C . GLN A 1 84 ? 4.059 -0.797 20.884 1.00 86.50 84 GLN A C 1
ATOM 641 O O . GLN A 1 84 ? 2.854 -0.789 20.639 1.00 86.50 84 GLN A O 1
ATOM 646 N N . ALA A 1 85 ? 4.550 -0.421 22.068 1.00 88.25 85 ALA A N 1
ATOM 647 C CA . ALA A 1 85 ? 3.705 0.029 23.171 1.00 88.25 85 ALA A CA 1
ATOM 648 C C . ALA A 1 85 ? 2.935 1.311 22.813 1.00 88.25 85 ALA A C 1
ATOM 650 O O . ALA A 1 85 ? 1.721 1.370 23.014 1.00 88.25 85 ALA A O 1
ATOM 651 N N . LEU A 1 86 ? 3.608 2.298 22.207 1.00 88.06 86 LEU A N 1
ATOM 652 C CA . LEU A 1 86 ? 2.968 3.534 21.747 1.00 88.06 86 LEU A CA 1
ATOM 653 C C . LEU A 1 86 ? 1.901 3.268 20.684 1.00 88.06 86 LEU A C 1
ATOM 655 O O . LEU A 1 86 ? 0.791 3.788 20.784 1.00 88.06 86 LEU A O 1
ATOM 659 N N . TRP A 1 87 ? 2.209 2.441 19.681 1.00 91.19 87 TRP A N 1
ATOM 660 C CA . TRP A 1 87 ? 1.240 2.061 18.651 1.00 91.19 87 TRP A CA 1
ATOM 661 C C . TRP A 1 87 ? 0.020 1.359 19.266 1.00 91.19 87 TRP A C 1
ATOM 663 O O . TRP A 1 87 ? -1.124 1.703 18.958 1.00 91.19 87 TRP A O 1
ATOM 673 N N . ALA A 1 88 ? 0.247 0.431 20.202 1.00 90.06 88 ALA A N 1
ATOM 674 C CA . ALA A 1 88 ? -0.830 -0.285 20.874 1.00 90.06 88 ALA A CA 1
ATOM 675 C C . ALA A 1 88 ? -1.732 0.667 21.675 1.00 90.06 88 ALA A C 1
ATOM 677 O O . ALA A 1 88 ? -2.959 0.576 21.598 1.00 90.06 88 ALA A O 1
ATOM 678 N N . GLN A 1 89 ? -1.135 1.612 22.402 1.00 91.25 89 GLN A N 1
ATOM 679 C CA . GLN A 1 89 ? -1.854 2.616 23.181 1.00 91.25 89 GLN A CA 1
ATOM 680 C C . GLN A 1 89 ? -2.654 3.581 22.293 1.00 91.25 89 GLN A C 1
ATOM 682 O O . GLN A 1 89 ? -3.819 3.854 22.585 1.00 91.25 89 GLN A O 1
ATOM 687 N N . ASN A 1 90 ? -2.043 4.091 21.222 1.00 89.62 90 ASN A N 1
ATOM 688 C CA . ASN A 1 90 ? -2.595 5.207 20.452 1.00 89.62 90 ASN A CA 1
ATOM 689 C C . ASN A 1 90 ? -3.536 4.768 19.323 1.00 89.62 90 ASN A C 1
ATOM 691 O O . ASN A 1 90 ? -4.451 5.511 18.974 1.00 89.62 90 ASN A O 1
ATOM 695 N N . LEU A 1 91 ? -3.348 3.571 18.760 1.00 86.19 91 LEU A N 1
ATOM 696 C CA . LEU A 1 91 ? -4.076 3.131 17.566 1.00 86.19 91 LEU A CA 1
ATOM 697 C C . LEU A 1 91 ? -4.901 1.868 17.812 1.00 86.19 91 LEU A C 1
ATOM 699 O O . LEU A 1 91 ? -6.105 1.855 17.531 1.00 86.19 91 LEU A O 1
ATOM 703 N N . LEU A 1 92 ? -4.295 0.832 18.401 1.00 88.00 92 LEU A N 1
ATOM 704 C CA . LEU A 1 92 ? -4.973 -0.450 18.607 1.00 88.00 92 LEU A CA 1
ATOM 705 C C . LEU A 1 92 ? -6.049 -0.368 19.696 1.00 88.00 92 LEU A C 1
ATOM 707 O O . LEU A 1 92 ? -7.195 -0.741 19.455 1.00 88.00 92 LEU A O 1
ATOM 711 N N . MET A 1 93 ? -5.716 0.139 20.885 1.00 91.56 93 MET A N 1
ATOM 712 C CA . MET A 1 93 ? -6.642 0.188 22.024 1.00 91.56 93 MET A CA 1
ATOM 713 C C . MET A 1 93 ? -7.944 0.953 21.715 1.00 91.56 93 MET A C 1
ATOM 715 O O . MET A 1 93 ? -9.029 0.428 21.998 1.00 91.56 93 MET A O 1
ATOM 719 N N . PRO A 1 94 ? -7.908 2.147 21.085 1.00 88.06 94 PRO A N 1
ATOM 720 C CA . PRO A 1 94 ? -9.127 2.824 20.651 1.00 88.06 94 PRO A CA 1
ATOM 721 C C . PRO A 1 94 ? -9.937 2.014 19.631 1.00 88.06 94 PRO A C 1
ATOM 723 O O . PRO A 1 94 ? -11.169 2.033 19.681 1.00 88.06 94 PRO A O 1
ATOM 726 N N . TRP A 1 95 ? -9.273 1.304 18.712 1.00 88.81 95 TRP A N 1
ATOM 727 C CA . TRP A 1 95 ? -9.934 0.452 17.722 1.00 88.81 95 TRP A CA 1
ATOM 728 C C . TRP A 1 95 ? -10.604 -0.768 18.361 1.00 88.81 95 TRP A C 1
ATOM 730 O O . TRP A 1 95 ? -11.767 -1.035 18.053 1.00 88.81 95 TRP A O 1
ATOM 740 N N . VAL A 1 96 ? -9.943 -1.444 19.306 1.00 90.44 96 VAL A N 1
ATOM 741 C CA . VAL A 1 96 ? -10.520 -2.569 20.063 1.00 90.44 96 VAL A CA 1
ATOM 742 C C . VAL A 1 96 ? -11.756 -2.108 20.829 1.00 90.44 96 VAL A C 1
ATOM 744 O O . VAL A 1 96 ? -12.818 -2.716 20.720 1.00 90.44 96 VAL A O 1
ATOM 747 N N . ARG A 1 97 ? -11.664 -0.979 21.544 1.00 91.88 97 ARG A N 1
ATOM 748 C CA . ARG A 1 97 ? -12.801 -0.412 22.286 1.00 91.88 97 ARG A CA 1
ATOM 749 C C . ARG A 1 97 ? -14.001 -0.123 21.381 1.00 91.88 97 ARG A C 1
ATOM 751 O O . ARG A 1 97 ? -15.134 -0.366 21.787 1.00 91.88 97 ARG A O 1
ATOM 758 N N . ARG A 1 98 ? -13.767 0.423 20.182 1.00 88.88 98 ARG A N 1
ATOM 759 C CA . ARG A 1 98 ? -14.826 0.694 19.197 1.00 88.88 98 ARG A CA 1
ATOM 760 C C . ARG A 1 98 ? -15.459 -0.601 18.686 1.00 88.88 98 ARG A C 1
ATOM 762 O O . ARG A 1 98 ? -16.680 -0.714 18.729 1.00 88.88 98 ARG A O 1
ATOM 769 N N . ASN A 1 99 ? -14.649 -1.591 18.312 1.00 87.88 99 ASN A N 1
ATOM 770 C CA . ASN A 1 99 ? -15.149 -2.879 17.822 1.00 87.88 99 ASN A CA 1
ATOM 771 C C . ASN A 1 99 ? -15.951 -3.649 18.869 1.00 87.88 99 ASN A C 1
ATOM 773 O O . ASN A 1 99 ? -17.024 -4.147 18.552 1.00 87.88 99 ASN A O 1
ATOM 777 N N . LEU A 1 100 ? -15.499 -3.685 20.126 1.00 92.50 100 LEU A N 1
ATOM 778 C CA . LEU A 1 100 ? -16.251 -4.326 21.213 1.00 92.50 100 LEU A CA 1
ATOM 779 C C . LEU A 1 100 ? -17.613 -3.664 21.471 1.00 92.50 100 LEU A C 1
ATOM 781 O O . LEU A 1 100 ? -18.516 -4.298 22.001 1.00 92.50 100 LEU A O 1
ATOM 785 N N . ARG A 1 101 ? -17.776 -2.395 21.085 1.00 91.19 101 ARG A N 1
ATOM 786 C CA . ARG A 1 101 ? -19.053 -1.668 21.142 1.00 91.19 101 ARG A CA 1
ATOM 787 C C . ARG A 1 101 ? -19.877 -1.795 19.855 1.00 91.19 101 ARG A C 1
ATOM 789 O O . ARG A 1 101 ? -20.894 -1.123 19.737 1.00 91.19 101 ARG A O 1
ATOM 796 N N . GLY A 1 102 ? -19.428 -2.588 18.879 1.00 86.12 102 GLY A N 1
ATOM 797 C CA . GLY A 1 102 ? -20.063 -2.704 17.563 1.00 86.12 102 GLY A CA 1
ATOM 798 C C . GLY A 1 102 ? -19.958 -1.437 16.706 1.00 86.12 102 GLY A C 1
ATOM 799 O O . GLY A 1 102 ? -20.696 -1.284 15.738 1.00 86.12 102 GLY A O 1
ATOM 800 N N . LEU A 1 103 ? -19.063 -0.506 17.053 1.00 85.81 103 LEU A N 1
ATOM 801 C CA . LEU A 1 103 ? -18.911 0.766 16.353 1.00 85.81 103 LEU A CA 1
ATOM 802 C C . LEU A 1 103 ? -17.835 0.637 15.273 1.00 85.81 103 LEU A C 1
ATOM 804 O O . LEU A 1 103 ? -16.646 0.511 15.575 1.00 85.81 103 LEU A O 1
ATOM 808 N N . SER A 1 104 ? -18.240 0.722 14.007 1.00 82.06 104 SER A N 1
ATOM 809 C CA . SER A 1 104 ? -17.307 0.820 12.881 1.00 82.06 104 SER A CA 1
ATOM 810 C C . SER A 1 104 ? -16.800 2.258 12.686 1.00 82.06 104 SER A C 1
ATOM 812 O O . SER A 1 104 ? -17.353 3.219 13.225 1.00 82.06 104 SER A O 1
ATOM 814 N N . SER A 1 105 ? -15.759 2.439 11.867 1.00 75.12 105 SER A N 1
ATOM 815 C CA . SER A 1 105 ? -15.310 3.773 11.419 1.00 75.12 105 SER A CA 1
ATOM 816 C C . SER A 1 105 ? -16.379 4.526 10.611 1.00 75.12 105 SER A C 1
ATOM 818 O O . SER A 1 105 ? -16.346 5.757 10.523 1.00 75.12 105 SER A O 1
ATOM 820 N N . ALA A 1 106 ? -17.345 3.794 10.055 1.00 79.62 106 ALA A N 1
ATOM 821 C CA . ALA A 1 106 ? -18.497 4.318 9.337 1.00 79.62 106 ALA A CA 1
ATOM 822 C C . ALA A 1 106 ? -19.750 4.446 10.224 1.00 79.62 106 ALA A C 1
ATOM 824 O O . ALA A 1 106 ? -20.817 4.775 9.715 1.00 79.62 106 ALA A O 1
ATOM 825 N N . ASN A 1 107 ? -19.658 4.211 11.538 1.00 82.19 107 ASN A N 1
ATOM 826 C CA . ASN A 1 107 ? -20.821 4.311 12.412 1.00 82.19 107 ASN A CA 1
ATOM 827 C C . ASN A 1 107 ? -21.401 5.735 12.399 1.00 82.19 107 ASN A C 1
ATOM 829 O O . ASN A 1 107 ? -20.679 6.707 12.620 1.00 82.19 107 ASN A O 1
ATOM 833 N N . GLY A 1 108 ? -22.702 5.851 12.125 1.00 83.38 108 GLY A N 1
ATOM 834 C CA . GLY A 1 108 ? -23.385 7.138 11.965 1.00 83.38 108 GLY A CA 1
ATOM 835 C C . GLY A 1 108 ? -23.062 7.882 10.662 1.00 83.38 108 GLY A C 1
ATOM 836 O O . GLY A 1 108 ? -23.524 9.006 10.483 1.00 83.38 108 GLY A O 1
ATOM 837 N N . ARG A 1 109 ? -22.289 7.287 9.741 1.00 87.38 109 ARG A N 1
ATOM 838 C CA . ARG A 1 109 ? -22.033 7.846 8.408 1.00 87.38 109 ARG A CA 1
ATOM 839 C C . ARG A 1 109 ? -22.941 7.177 7.380 1.00 87.38 109 ARG A C 1
ATOM 841 O O . ARG A 1 109 ? -22.940 5.958 7.244 1.00 87.38 109 ARG A O 1
ATOM 848 N N . GLY A 1 110 ? -23.689 7.987 6.635 1.00 88.94 110 GLY A N 1
ATOM 849 C CA . GLY A 1 110 ? -24.404 7.527 5.447 1.00 88.94 110 GLY A CA 1
ATOM 850 C C . GLY A 1 110 ? -23.452 7.282 4.265 1.00 88.94 110 GLY A C 1
ATOM 851 O O . GLY A 1 110 ? -22.301 7.736 4.290 1.00 88.94 110 GLY A O 1
ATOM 852 N N . PRO A 1 111 ? -23.909 6.594 3.207 1.00 87.88 111 PRO A N 1
ATOM 853 C CA . PRO A 1 111 ? -23.131 6.437 1.984 1.00 87.88 111 PRO A CA 1
ATOM 854 C C . PRO A 1 111 ? -22.762 7.803 1.393 1.00 87.88 111 PRO A C 1
ATOM 856 O O . PRO A 1 111 ? -23.615 8.681 1.282 1.00 87.88 111 PRO A O 1
ATOM 859 N N . LYS A 1 112 ? -21.514 7.973 0.930 1.00 87.81 112 LYS A N 1
ATOM 860 C CA . LYS A 1 112 ? -21.097 9.197 0.210 1.00 87.81 112 LYS A CA 1
ATOM 861 C C . LYS A 1 112 ? -21.942 9.432 -1.054 1.00 87.81 112 LYS A C 1
ATOM 863 O O . LYS A 1 112 ? -22.089 10.566 -1.498 1.00 87.81 112 LYS A O 1
ATOM 868 N N . ARG A 1 113 ? -22.477 8.353 -1.634 1.00 88.69 113 ARG A N 1
ATOM 869 C CA . ARG A 1 113 ? -23.421 8.342 -2.758 1.00 88.69 113 ARG A CA 1
ATOM 870 C C . ARG A 1 113 ? -24.574 7.387 -2.405 1.00 88.69 113 ARG A C 1
ATOM 872 O O . ARG A 1 113 ? -24.426 6.190 -2.628 1.00 88.69 113 ARG A O 1
ATOM 879 N N . PRO A 1 114 ? -25.663 7.873 -1.782 1.00 90.31 114 PRO A N 1
ATOM 880 C CA . PRO A 1 114 ? -26.772 7.018 -1.341 1.00 90.31 114 PRO A CA 1
ATOM 881 C C . PRO A 1 114 ? -27.660 6.552 -2.499 1.00 90.31 114 PRO A C 1
ATOM 883 O O . PRO A 1 114 ? -28.338 5.538 -2.390 1.00 90.31 114 PRO A O 1
ATOM 886 N N . GLU A 1 115 ? -27.627 7.273 -3.616 1.00 91.50 115 GLU A N 1
ATOM 887 C CA . GLU A 1 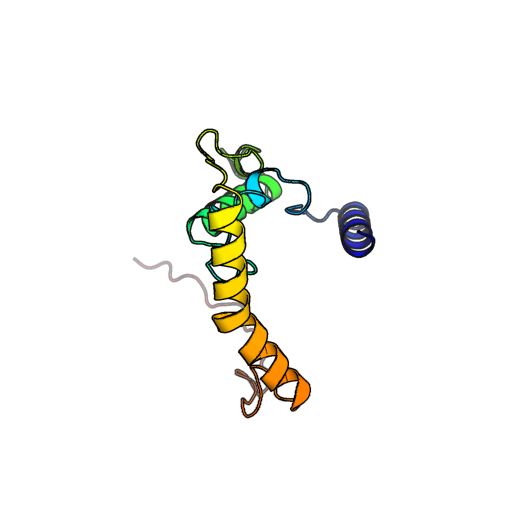115 ? -28.350 6.935 -4.835 1.00 91.50 115 GLU A CA 1
ATOM 888 C C . GLU A 1 115 ? -27.401 6.287 -5.840 1.00 91.50 115 GLU A C 1
ATOM 890 O O . GLU A 1 115 ? -26.312 6.808 -6.115 1.00 91.50 115 GLU A O 1
ATOM 895 N N . ILE A 1 116 ? -27.840 5.179 -6.431 1.00 89.50 116 ILE A N 1
ATOM 896 C CA . ILE A 1 116 ? -27.165 4.567 -7.573 1.00 89.50 116 ILE A CA 1
ATOM 897 C C . ILE A 1 116 ? -27.311 5.525 -8.758 1.00 89.50 116 ILE A C 1
ATOM 899 O O . ILE A 1 116 ? -28.420 5.889 -9.139 1.00 89.50 116 ILE A O 1
ATOM 903 N N . ARG A 1 117 ? -26.188 5.940 -9.345 1.00 88.06 117 ARG A N 1
ATOM 904 C CA . ARG A 1 117 ? -26.162 6.763 -10.558 1.00 88.06 117 ARG A CA 1
ATOM 905 C C . ARG A 1 117 ? -25.305 6.074 -11.597 1.00 88.06 117 ARG A C 1
ATOM 907 O O . ARG A 1 117 ? -24.264 5.510 -11.258 1.00 88.06 117 ARG A O 1
ATOM 914 N N . TYR A 1 118 ? -25.722 6.161 -12.852 1.00 86.19 118 TYR A N 1
ATOM 915 C CA . TYR A 1 118 ? -24.886 5.739 -13.962 1.00 86.19 118 TYR A CA 1
ATOM 916 C C . TYR A 1 118 ? -23.608 6.577 -13.983 1.00 86.19 118 TYR A C 1
ATOM 918 O O . TYR A 1 118 ? -23.642 7.798 -13.816 1.00 86.19 118 TYR A O 1
ATOM 926 N N . VAL A 1 119 ? -22.475 5.907 -14.173 1.00 80.38 119 VAL A N 1
ATOM 927 C CA . VAL A 1 119 ? -21.234 6.587 -14.526 1.00 80.38 119 VAL A CA 1
ATOM 928 C C . VAL A 1 119 ? -21.409 7.009 -15.978 1.00 80.38 119 VAL A C 1
ATOM 930 O O . VAL A 1 119 ? -21.359 6.172 -16.875 1.00 80.38 119 VAL A O 1
ATOM 933 N N . SER A 1 120 ? -21.699 8.288 -16.214 1.00 78.50 120 SER A N 1
ATOM 934 C CA . SER A 1 120 ? -21.647 8.831 -17.568 1.00 78.50 120 SER A CA 1
ATOM 935 C C . SER A 1 120 ? -20.220 8.655 -18.083 1.00 78.50 120 SER A C 1
ATOM 937 O O . SER A 1 120 ? -19.277 9.010 -17.368 1.00 78.50 120 SER A O 1
ATOM 939 N N . ALA A 1 121 ? -20.048 8.130 -19.297 1.00 68.94 121 ALA A N 1
ATOM 940 C CA . ALA A 1 121 ? -18.769 8.239 -19.990 1.00 68.94 121 ALA A CA 1
ATOM 941 C C . ALA A 1 121 ? -18.366 9.723 -19.979 1.00 68.94 121 ALA A C 1
ATOM 943 O O . ALA A 1 121 ? -19.178 10.586 -20.312 1.00 68.94 121 ALA A O 1
ATOM 944 N N . VAL A 1 122 ? -17.181 10.027 -19.449 1.00 64.12 122 VAL A N 1
ATOM 945 C CA . VAL A 1 122 ? -16.737 11.406 -19.221 1.00 64.12 122 VAL A CA 1
ATOM 946 C C . VAL A 1 122 ? -16.727 12.170 -20.543 1.00 64.12 122 VAL A C 1
ATOM 948 O O . VAL A 1 122 ? -16.299 11.636 -21.565 1.00 64.12 122 VAL A O 1
ATOM 951 N N . ALA A 1 123 ? -17.214 13.410 -20.458 1.00 56.94 123 ALA A N 1
ATOM 952 C CA . ALA A 1 123 ? -17.185 14.440 -21.479 1.00 56.94 123 ALA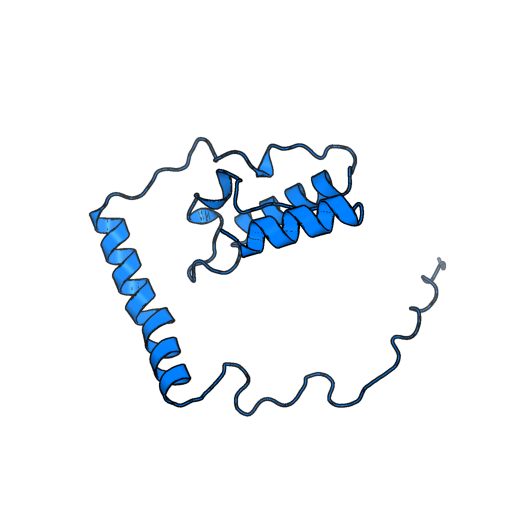 A CA 1
ATOM 953 C C . ALA A 1 123 ? -15.851 14.475 -22.233 1.00 56.94 123 ALA A C 1
ATOM 955 O O . ALA A 1 123 ? -14.779 14.312 -21.643 1.00 56.94 123 ALA A O 1
ATOM 956 N N . GLU A 1 124 ? -15.963 14.701 -23.538 1.00 47.19 124 GLU A N 1
ATOM 957 C CA . GLU A 1 124 ? -14.871 15.009 -24.449 1.00 47.19 124 GLU A CA 1
ATOM 958 C C . GLU A 1 124 ? -13.854 15.926 -23.763 1.00 47.19 124 GLU A C 1
ATOM 960 O O . GLU A 1 124 ? -14.201 16.949 -23.164 1.00 47.19 124 GLU A O 1
ATOM 965 N N . ARG A 1 125 ? -12.581 15.521 -23.810 1.00 50.62 125 ARG A N 1
ATOM 966 C CA . ARG A 1 125 ? -11.476 16.414 -23.473 1.00 50.62 125 ARG A CA 1
ATOM 967 C C . ARG A 1 125 ? -11.671 17.653 -24.342 1.00 50.62 125 ARG A C 1
ATOM 969 O O . ARG A 1 125 ? -11.750 17.518 -25.556 1.00 50.62 125 ARG A O 1
ATOM 976 N N . SER A 1 126 ? -11.780 18.818 -23.715 1.00 43.22 126 SER A N 1
ATOM 977 C CA . SER A 1 126 ? -11.748 20.103 -24.405 1.00 43.22 126 SER A CA 1
ATOM 978 C C . SER A 1 126 ? -10.420 20.219 -25.157 1.00 43.22 126 SER A C 1
ATOM 980 O O . SER A 1 126 ? -9.415 20.626 -24.581 1.00 43.22 126 SER A O 1
ATOM 982 N N . GLU A 1 127 ? -10.408 19.811 -26.423 1.00 46.81 127 GLU A N 1
ATOM 983 C CA . GLU A 1 127 ? -9.531 20.371 -27.445 1.00 46.81 127 GLU A CA 1
ATOM 984 C C . GLU A 1 127 ? -10.104 21.741 -27.824 1.00 46.81 127 GLU A C 1
ATOM 986 O O . GLU A 1 127 ? -11.074 21.832 -28.569 1.00 46.81 127 GLU A O 1
ATOM 991 N N . ALA A 1 128 ? -9.551 22.783 -27.211 1.00 42.25 128 ALA A N 1
ATOM 992 C CA . ALA A 1 128 ? -9.576 24.199 -27.598 1.00 42.25 128 ALA A CA 1
ATOM 993 C C . ALA A 1 128 ? -8.868 24.924 -26.437 1.00 42.25 128 ALA A C 1
ATOM 995 O O . ALA A 1 128 ? -9.292 24.765 -25.293 1.00 42.25 128 ALA A O 1
ATOM 996 N N . GLU A 1 129 ? -7.771 25.657 -26.590 1.00 37.62 129 GLU A N 1
ATOM 997 C CA . GLU A 1 129 ? -7.126 26.286 -27.747 1.00 37.62 129 GLU A CA 1
ATOM 998 C C . GLU A 1 129 ? -5.674 26.617 -27.346 1.00 37.62 129 GLU A C 1
ATOM 1000 O O . GLU A 1 129 ? -5.454 26.892 -26.139 1.00 37.62 129 GLU A O 1
#

Foldseek 3Di:
DVVVVVVVVVCVVVVHQDQDLPQFPQLVQQQQADLLSPHGDPLVVVLVVLSVCVSVVHPPRDDCSSHHDPPRDDDDPVVVVVSVVCSCVPPVVVVVVCVVVVHDPCRVPDDPPNDDDDPPPDDDDPPDD

Sequence (129 aa):
MEINDVIRAAAARHDFRLVDLYGAPSMSDPQTWSDDRVHGSPAGHALFEAAAAEALNLPGSNHDWAMLRPDVVMPGLQSRMYSQALWAQNLLMPWVRRNLRGLSSANGRGPKRPEIRYVSAVAERSEAE